Protein AF-A0A0M3K851-F1 (afdb_monomer_lite)

Organism: Anisakis simplex (NCBI:txid6269)

Foldseek 3Di:
DDDPVVVVVVVVLVVLVVVVVVCCVVPVPDDRPPPNDDPPPPPVPDPD

Secondary structure (DSSP, 8-state):
---HHHHHHHHHHHHHHHHHHHHHHH-TT-PPPTT-PPP---------

Sequence (48 aa):
LNTREIRKRQELEQLRHEKIQALLKLNPTFKPPADYRPPMIRLHDKVW

InterPro domains:
  IPR032570 Splicing factor 1, helix-hairpin domain [PF16275] (1-37)
  IPR047086 Splicing factor 1, helix-hairpin domain superfamily [G3DSA:6.10.140.1790] (1-33)

pLDDT: mean 76.57, std 11.54, range [53.16, 88.62]

Structure (mmCIF, N/CA/C/O backbone):
data_AF-A0A0M3K851-F1
#
_entry.id   AF-A0A0M3K851-F1
#
loop_
_atom_site.group_PDB
_atom_site.id
_atom_site.type_symbol
_atom_site.label_atom_id
_atom_site.label_alt_id
_atom_site.label_comp_id
_atom_site.label_asym_id
_atom_site.label_entity_id
_atom_site.label_seq_id
_atom_site.pdbx_PDB_ins_code
_atom_site.Cartn_x
_atom_site.Cartn_y
_atom_site.Cartn_z
_atom_site.occupancy
_atom_site.B_iso_or_equiv
_atom_site.auth_seq_id
_atom_site.auth_comp_id
_atom_site.auth_asym_id
_atom_site.auth_atom_id
_atom_site.pdbx_PDB_model_num
ATOM 1 N N . LEU A 1 1 ? 12.971 -6.530 -14.991 1.00 56.16 1 LEU A N 1
ATOM 2 C CA . LEU A 1 1 ? 12.516 -5.974 -16.284 1.00 56.16 1 LEU A CA 1
ATOM 3 C C . LEU A 1 1 ? 11.901 -4.604 -15.987 1.00 56.16 1 LEU A C 1
ATOM 5 O O . LEU A 1 1 ? 10.901 -4.565 -15.291 1.00 56.16 1 LEU A O 1
ATOM 9 N N . ASN A 1 2 ? 12.542 -3.495 -16.371 1.00 58.69 2 ASN A N 1
ATOM 10 C CA . ASN A 1 2 ? 12.153 -2.131 -15.960 1.00 58.69 2 ASN A CA 1
ATOM 11 C C . ASN A 1 2 ? 11.537 -1.346 -17.129 1.00 58.69 2 ASN A C 1
ATOM 13 O O . ASN A 1 2 ? 12.046 -0.302 -17.537 1.00 58.69 2 ASN A O 1
ATOM 17 N N . THR A 1 3 ? 10.451 -1.856 -17.709 1.00 82.19 3 THR A N 1
ATOM 18 C CA . THR A 1 3 ? 9.717 -1.118 -18.747 1.00 82.19 3 THR A CA 1
ATOM 19 C C . THR A 1 3 ? 8.876 0.001 -18.121 1.00 82.19 3 THR A C 1
ATOM 21 O O . THR A 1 3 ? 8.556 -0.018 -16.930 1.00 82.19 3 THR A O 1
ATOM 24 N N . ARG A 1 4 ? 8.519 1.017 -18.918 1.00 82.88 4 ARG A N 1
ATOM 25 C CA . ARG A 1 4 ? 7.678 2.146 -18.470 1.00 82.88 4 ARG A CA 1
ATOM 26 C C . ARG A 1 4 ? 6.309 1.674 -17.962 1.00 82.88 4 ARG A C 1
ATOM 28 O O . ARG A 1 4 ? 5.793 2.228 -17.000 1.00 82.88 4 ARG A O 1
ATOM 35 N N . GLU A 1 5 ? 5.769 0.628 -18.583 1.00 84.38 5 GLU A N 1
ATOM 36 C CA . GLU A 1 5 ? 4.551 -0.062 -18.146 1.00 84.38 5 GLU A CA 1
ATOM 37 C C . GLU A 1 5 ? 4.693 -0.661 -16.749 1.00 84.38 5 GLU A C 1
ATOM 39 O O . GLU A 1 5 ? 3.831 -0.443 -15.904 1.00 84.38 5 GLU A O 1
ATOM 44 N N . ILE A 1 6 ? 5.806 -1.348 -16.474 1.00 83.56 6 ILE A N 1
ATOM 45 C CA . ILE A 1 6 ? 6.054 -1.951 -15.161 1.00 83.56 6 ILE A CA 1
ATOM 46 C C . ILE A 1 6 ? 6.176 -0.868 -14.086 1.00 83.56 6 ILE A C 1
ATOM 48 O O . ILE A 1 6 ? 5.566 -1.008 -13.032 1.00 83.56 6 ILE A O 1
ATOM 52 N N . ARG A 1 7 ? 6.870 0.245 -14.366 1.00 81.81 7 ARG A N 1
ATOM 53 C CA . ARG A 1 7 ? 6.972 1.375 -13.423 1.00 81.81 7 ARG A CA 1
ATOM 54 C C . ARG A 1 7 ? 5.613 1.991 -13.109 1.00 81.81 7 ARG A C 1
ATOM 56 O O . ARG A 1 7 ? 5.284 2.178 -11.945 1.00 81.81 7 ARG A O 1
ATOM 63 N N . LYS A 1 8 ? 4.808 2.264 -14.138 1.00 86.88 8 LYS A N 1
ATOM 64 C CA . LYS A 1 8 ? 3.476 2.850 -13.947 1.00 86.88 8 LYS A CA 1
ATOM 65 C C . LYS A 1 8 ? 2.534 1.892 -13.215 1.00 86.88 8 LYS A C 1
ATOM 67 O O . LYS A 1 8 ? 1.755 2.319 -12.371 1.00 86.88 8 LYS A O 1
ATOM 72 N N . ARG A 1 9 ? 2.635 0.592 -13.495 1.00 85.06 9 ARG A N 1
ATOM 73 C CA . ARG A 1 9 ? 1.895 -0.446 -12.776 1.00 85.06 9 ARG A CA 1
ATOM 74 C C . ARG A 1 9 ? 2.303 -0.501 -11.298 1.00 85.06 9 ARG A C 1
ATOM 76 O O . ARG A 1 9 ? 1.429 -0.468 -10.441 1.00 85.06 9 ARG A O 1
ATOM 83 N N . GLN A 1 10 ? 3.602 -0.494 -11.003 1.00 83.94 10 GLN A N 1
ATOM 84 C CA . GLN A 1 10 ? 4.118 -0.473 -9.631 1.00 83.94 10 GLN A CA 1
ATOM 85 C C . GLN A 1 10 ? 3.699 0.786 -8.865 1.00 83.94 10 GLN A C 1
ATOM 87 O O . GLN A 1 10 ? 3.316 0.676 -7.708 1.00 83.94 10 GLN A O 1
ATOM 92 N N . GLU A 1 11 ? 3.712 1.957 -9.503 1.00 86.00 11 GLU A N 1
ATOM 93 C CA . GLU A 1 11 ? 3.245 3.215 -8.902 1.00 86.00 11 GLU A CA 1
ATOM 94 C C . GLU A 1 11 ? 1.761 3.143 -8.508 1.00 86.00 11 GLU A C 1
ATOM 96 O O . GLU A 1 11 ? 1.393 3.488 -7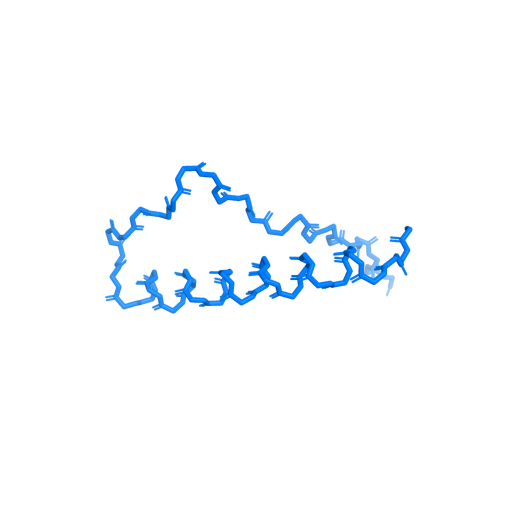.385 1.00 86.00 11 GLU A O 1
ATOM 101 N N . LEU A 1 12 ? 0.908 2.622 -9.395 1.00 86.81 12 LEU A N 1
ATOM 102 C CA . LEU A 1 12 ? -0.521 2.440 -9.117 1.00 86.81 12 LEU A CA 1
ATOM 103 C C . LEU A 1 12 ? -0.773 1.408 -8.009 1.00 86.81 12 LEU A C 1
ATOM 105 O O . LEU A 1 12 ? -1.633 1.617 -7.149 1.00 86.81 12 LEU A O 1
ATOM 109 N N . GLU A 1 13 ? -0.024 0.304 -8.006 1.00 86.00 13 GLU A N 1
ATOM 110 C CA . GLU A 1 13 ? -0.097 -0.718 -6.956 1.00 86.00 13 GLU A CA 1
ATOM 111 C C . GLU A 1 13 ? 0.395 -0.175 -5.601 1.00 86.00 13 GLU A C 1
ATOM 113 O O . GLU A 1 13 ? -0.225 -0.453 -4.571 1.00 86.00 13 GLU A O 1
ATOM 118 N N . GLN A 1 14 ? 1.436 0.663 -5.596 1.00 84.88 14 GLN A N 1
ATOM 119 C CA . GLN A 1 14 ? 1.966 1.328 -4.403 1.00 84.88 14 GLN A CA 1
ATOM 120 C C . GLN A 1 14 ? 0.962 2.334 -3.826 1.00 84.88 14 GLN A C 1
ATOM 122 O O . GLN A 1 14 ? 0.647 2.268 -2.639 1.00 84.88 14 GLN A O 1
ATOM 127 N N . LEU A 1 15 ? 0.381 3.196 -4.666 1.00 88.44 15 LEU A N 1
ATOM 128 C CA . LEU A 1 15 ? -0.647 4.154 -4.247 1.00 88.44 15 LEU A CA 1
ATOM 129 C C . LEU A 1 15 ? -1.873 3.434 -3.658 1.00 88.44 15 LEU A C 1
ATOM 131 O O . LEU A 1 15 ? -2.452 3.854 -2.651 1.00 88.44 15 LEU A O 1
ATOM 135 N N . ARG A 1 16 ? -2.273 2.316 -4.278 1.00 86.94 16 ARG A N 1
ATOM 136 C CA . ARG A 1 16 ? -3.351 1.455 -3.777 1.00 86.94 16 ARG A CA 1
ATOM 137 C C . ARG A 1 16 ? -3.004 0.879 -2.403 1.00 86.94 16 ARG A C 1
ATOM 139 O O . ARG A 1 16 ? -3.857 0.903 -1.517 1.00 86.94 16 ARG A O 1
ATOM 146 N N . HIS A 1 17 ? -1.778 0.390 -2.218 1.00 86.25 17 HIS A N 1
ATOM 147 C CA . HIS A 1 17 ? -1.298 -0.116 -0.933 1.00 86.25 17 HIS A CA 1
ATOM 148 C C . HIS A 1 17 ? -1.364 0.951 0.165 1.00 86.25 17 HIS A C 1
ATOM 150 O O . HIS A 1 17 ? -1.927 0.690 1.229 1.00 86.25 17 HIS A O 1
ATOM 156 N N . GLU A 1 18 ? -0.858 2.156 -0.103 1.00 87.81 18 GLU A N 1
ATOM 157 C CA . GLU A 1 18 ? -0.848 3.256 0.868 1.00 87.81 18 GLU A CA 1
ATOM 158 C C . GLU A 1 18 ? -2.260 3.634 1.325 1.00 87.81 18 GLU A C 1
ATOM 160 O O . GLU A 1 18 ? -2.514 3.769 2.525 1.00 87.81 18 GLU A O 1
ATOM 165 N N . LYS A 1 19 ? -3.214 3.721 0.389 1.00 86.44 19 LYS A N 1
ATOM 166 C CA . LYS A 1 19 ? -4.616 3.994 0.734 1.00 86.44 19 LYS A CA 1
ATO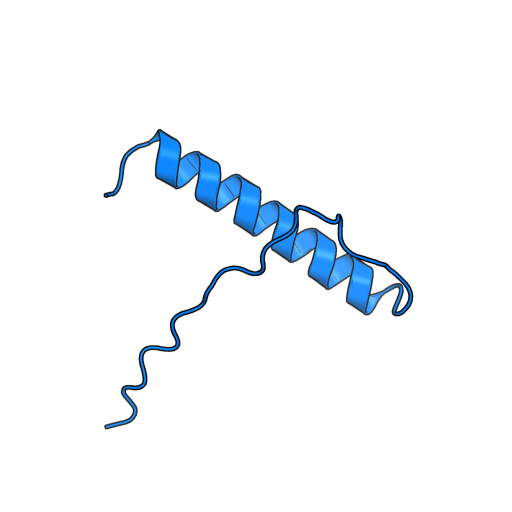M 167 C C . LYS A 1 19 ? -5.234 2.883 1.571 1.00 86.44 19 LYS A C 1
ATOM 169 O O . LYS A 1 19 ? -5.939 3.175 2.531 1.00 86.44 19 LYS A O 1
ATOM 174 N N . ILE A 1 20 ? -4.965 1.621 1.243 1.00 85.31 20 ILE A N 1
ATOM 175 C CA . ILE A 1 20 ? -5.458 0.483 2.029 1.00 85.31 20 ILE A CA 1
ATOM 176 C C . ILE A 1 20 ? -4.869 0.515 3.443 1.00 85.31 20 ILE A C 1
ATOM 178 O O . ILE A 1 20 ? -5.608 0.319 4.400 1.00 85.31 20 ILE A O 1
ATOM 182 N N . GLN A 1 21 ? -3.577 0.812 3.600 1.00 85.00 21 GLN A N 1
ATOM 183 C CA . GLN A 1 21 ? -2.941 0.963 4.914 1.00 85.00 21 GLN A CA 1
ATOM 184 C C . GLN A 1 21 ? -3.565 2.102 5.729 1.00 85.00 21 GLN A C 1
ATOM 186 O O . GLN A 1 21 ? -3.861 1.922 6.909 1.00 85.00 21 GLN A O 1
ATOM 191 N N . ALA A 1 22 ? -3.813 3.256 5.105 1.00 88.62 22 ALA A N 1
ATOM 192 C CA . ALA A 1 22 ? -4.497 4.371 5.756 1.00 88.62 22 ALA A CA 1
ATOM 193 C C . ALA A 1 22 ? -5.930 3.999 6.180 1.00 88.62 22 ALA A C 1
ATOM 195 O O . ALA A 1 22 ? -6.344 4.302 7.298 1.00 88.62 22 ALA A O 1
ATOM 196 N N . LEU A 1 23 ? -6.667 3.289 5.320 1.00 86.56 23 LEU A N 1
ATOM 197 C CA . LEU A 1 23 ? -8.027 2.829 5.608 1.00 86.56 23 LEU A CA 1
ATOM 198 C C . LEU A 1 23 ? -8.070 1.756 6.694 1.00 86.56 23 LEU A C 1
ATOM 200 O O . LEU A 1 23 ? -8.966 1.805 7.523 1.00 86.56 23 LEU A O 1
ATOM 204 N N . LEU A 1 24 ? -7.110 0.831 6.732 1.00 84.75 24 LEU A N 1
ATOM 205 C CA . LEU A 1 24 ? -7.002 -0.177 7.792 1.00 84.75 24 LEU A CA 1
ATOM 206 C C . LEU A 1 24 ? -6.683 0.454 9.153 1.00 84.75 24 LEU A C 1
ATOM 208 O O . LEU A 1 24 ? -7.205 0.001 10.167 1.00 84.75 24 LEU A O 1
ATOM 212 N N . LYS A 1 25 ? -5.860 1.514 9.180 1.00 84.25 25 LYS A N 1
ATOM 213 C CA . LYS A 1 25 ? -5.583 2.284 10.405 1.00 84.25 25 LYS A CA 1
ATOM 214 C C . LYS A 1 25 ? -6.826 3.002 10.931 1.00 84.25 25 LYS A C 1
ATOM 216 O O . LYS A 1 25 ? -7.000 3.096 12.139 1.00 84.25 25 LYS A O 1
ATOM 221 N N . LEU A 1 26 ? -7.666 3.518 10.032 1.00 86.25 26 LEU A N 1
ATOM 222 C CA . LEU A 1 26 ? -8.889 4.236 10.395 1.00 86.25 26 LEU A CA 1
ATOM 223 C C . LEU A 1 26 ? -10.055 3.288 10.714 1.00 86.25 26 LEU A C 1
ATOM 225 O O . LEU A 1 26 ? -10.827 3.538 11.634 1.00 86.25 26 LEU A O 1
ATOM 229 N N . ASN A 1 27 ? -10.194 2.215 9.940 1.00 81.88 27 ASN A N 1
ATOM 230 C CA . ASN A 1 27 ? -11.250 1.226 10.060 1.00 81.88 27 ASN A CA 1
ATOM 231 C C . ASN A 1 27 ? -10.651 -0.193 10.104 1.00 81.88 27 ASN A C 1
ATOM 233 O O . ASN A 1 27 ? -10.381 -0.781 9.051 1.00 81.88 27 ASN A O 1
ATOM 237 N N . PRO A 1 28 ? -10.529 -0.801 11.295 1.00 78.75 28 PRO A N 1
ATOM 238 C CA . PRO A 1 28 ? -9.973 -2.145 11.449 1.00 78.75 28 PRO A CA 1
ATOM 239 C C . PRO A 1 28 ? -10.862 -3.256 10.860 1.00 78.75 28 PRO A C 1
ATOM 241 O O . PRO A 1 28 ? -10.418 -4.393 10.733 1.00 78.75 28 PRO A O 1
ATOM 244 N N . THR A 1 29 ? -12.109 -2.953 10.475 1.00 83.19 29 THR A N 1
ATOM 245 C CA . THR A 1 29 ? -13.019 -3.905 9.806 1.00 83.19 29 THR A CA 1
ATOM 246 C C . THR A 1 29 ? -12.948 -3.833 8.278 1.00 83.19 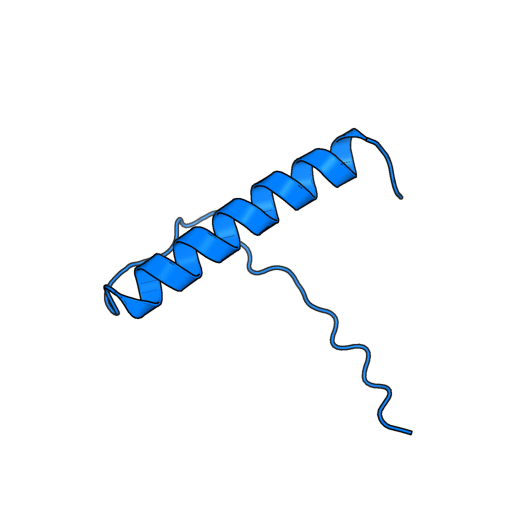29 THR A C 1
ATOM 248 O O . THR A 1 29 ? -13.625 -4.596 7.583 1.00 83.19 29 THR A O 1
ATOM 251 N N . PHE A 1 30 ? -12.142 -2.912 7.737 1.00 80.38 30 PHE A N 1
ATOM 252 C CA . PHE A 1 30 ? -12.004 -2.727 6.301 1.00 80.38 30 PHE A CA 1
ATOM 253 C C . PHE A 1 30 ? -11.383 -3.972 5.661 1.00 80.38 30 PHE A C 1
ATOM 255 O O . PHE A 1 30 ? -10.228 -4.316 5.905 1.00 80.38 30 PHE A O 1
ATOM 262 N N . LYS A 1 31 ? -12.155 -4.644 4.806 1.00 76.25 31 LYS A N 1
ATOM 263 C CA . LYS A 1 31 ? -11.651 -5.748 3.991 1.00 76.25 31 LYS A CA 1
ATOM 264 C C . LYS A 1 31 ? -11.009 -5.158 2.734 1.00 76.25 31 LYS A C 1
ATOM 266 O O . LYS A 1 31 ? -11.724 -4.528 1.951 1.00 76.25 31 LYS A O 1
ATOM 271 N N . PRO A 1 32 ? -9.692 -5.330 2.515 1.00 76.56 32 PRO A N 1
ATOM 272 C CA . PRO A 1 32 ? -9.076 -4.896 1.270 1.00 76.56 32 PRO A CA 1
ATOM 273 C C . PRO A 1 32 ? -9.745 -5.597 0.073 1.00 76.56 32 PRO A C 1
ATOM 275 O O . PRO A 1 32 ? -10.316 -6.679 0.236 1.00 76.56 32 PRO A O 1
ATOM 278 N N . PRO A 1 33 ? -9.696 -5.008 -1.136 1.00 79.56 33 PRO A N 1
ATOM 279 C CA . PRO A 1 33 ? -10.323 -5.613 -2.309 1.00 79.56 33 PRO A CA 1
ATOM 280 C C . PRO A 1 33 ? -9.754 -7.016 -2.568 1.00 79.56 33 PRO A C 1
ATOM 282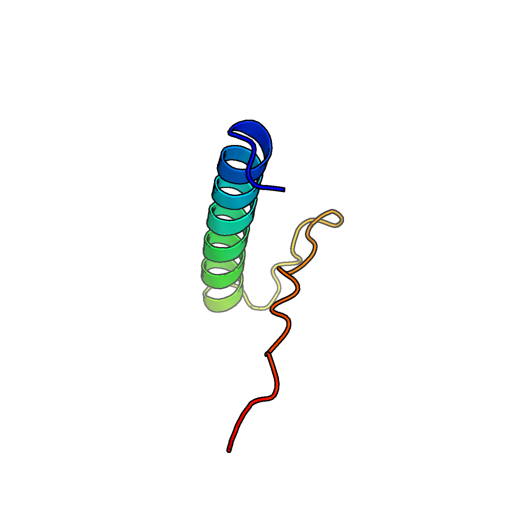 O O . PRO A 1 33 ? -8.555 -7.210 -2.408 1.00 79.56 33 PRO A O 1
ATOM 285 N N . ALA A 1 34 ? -10.574 -7.969 -3.023 1.00 72.81 34 ALA A N 1
ATOM 286 C CA . ALA A 1 34 ? -10.164 -9.372 -3.202 1.00 72.81 34 ALA A CA 1
ATOM 287 C C . ALA A 1 34 ? -8.945 -9.564 -4.133 1.00 72.81 34 ALA A C 1
ATOM 289 O O . ALA A 1 34 ? -8.169 -10.4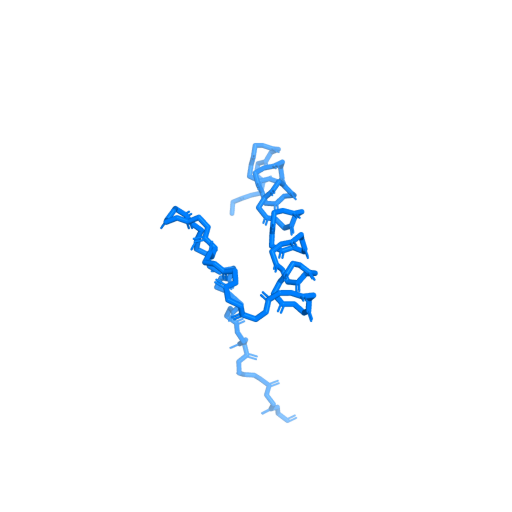95 -3.957 1.00 72.81 34 ALA A O 1
ATOM 290 N N . ASP A 1 35 ? -8.742 -8.649 -5.084 1.00 74.88 35 ASP A N 1
ATOM 291 C CA . ASP A 1 35 ? -7.601 -8.654 -6.011 1.00 74.88 35 ASP A CA 1
ATOM 292 C C . ASP A 1 35 ? -6.363 -7.908 -5.460 1.00 74.88 35 ASP A C 1
ATOM 294 O O . ASP A 1 35 ? -5.402 -7.607 -6.165 1.00 74.88 35 ASP A O 1
ATOM 298 N N . TYR A 1 36 ? -6.390 -7.466 -4.202 1.00 77.62 36 TYR A N 1
ATOM 299 C CA . TYR A 1 36 ? -5.249 -6.793 -3.590 1.00 77.62 36 TYR A CA 1
ATOM 300 C C . TYR A 1 36 ? -4.220 -7.830 -3.148 1.00 77.62 36 TYR A C 1
ATOM 302 O O . TYR A 1 36 ? -4.432 -8.562 -2.183 1.00 77.62 36 TYR A O 1
ATOM 310 N N . ARG A 1 37 ? -3.079 -7.867 -3.842 1.00 72.44 37 ARG A N 1
ATOM 311 C CA . ARG A 1 37 ? -1.907 -8.618 -3.393 1.00 72.44 37 ARG A CA 1
ATOM 312 C C . ARG A 1 37 ? -0.947 -7.649 -2.708 1.00 72.44 37 ARG A C 1
ATOM 314 O O . ARG A 1 37 ? -0.545 -6.677 -3.351 1.00 72.44 37 ARG A O 1
ATOM 321 N N . PRO A 1 38 ? -0.583 -7.868 -1.433 1.00 70.69 38 PRO A N 1
ATOM 322 C CA . PRO A 1 38 ? 0.439 -7.053 -0.800 1.00 70.69 38 PRO A CA 1
ATOM 323 C C . PRO A 1 38 ? 1.733 -7.136 -1.617 1.00 70.69 38 PRO A C 1
ATOM 325 O O . PRO A 1 38 ? 2.056 -8.219 -2.121 1.00 70.69 38 PRO A O 1
ATOM 328 N N . PRO A 1 39 ? 2.460 -6.014 -1.784 1.00 69.69 39 PRO A N 1
ATOM 329 C CA . PRO A 1 39 ? 3.737 -6.046 -2.474 1.00 69.69 39 PRO A CA 1
ATOM 330 C C . PRO A 1 39 ? 4.613 -7.072 -1.762 1.00 69.69 39 PRO A C 1
ATOM 332 O O . PRO A 1 39 ? 4.814 -6.993 -0.550 1.00 69.69 39 PRO A O 1
ATOM 335 N N . MET A 1 40 ? 5.088 -8.072 -2.506 1.00 62.12 40 MET A N 1
ATOM 336 C CA . MET A 1 40 ? 6.025 -9.060 -1.990 1.00 62.12 40 MET A CA 1
ATOM 337 C C . MET A 1 40 ? 7.353 -8.335 -1.795 1.00 62.12 40 MET A C 1
ATOM 339 O O . MET A 1 40 ? 8.226 -8.349 -2.664 1.00 62.12 40 MET A O 1
ATOM 343 N N . ILE A 1 41 ? 7.478 -7.637 -0.667 1.00 60.31 41 ILE A N 1
ATOM 344 C CA . ILE A 1 41 ? 8.759 -7.196 -0.143 1.00 60.31 41 ILE A CA 1
ATOM 345 C C . ILE A 1 41 ? 9.497 -8.499 0.122 1.00 60.31 41 ILE A C 1
ATOM 347 O O . ILE A 1 41 ? 9.320 -9.145 1.153 1.00 60.31 41 ILE A O 1
ATOM 351 N N . ARG A 1 42 ? 10.276 -8.948 -0.864 1.00 56.22 42 ARG A N 1
ATOM 352 C CA . ARG A 1 42 ? 11.380 -9.853 -0.599 1.00 56.22 42 ARG A CA 1
ATOM 353 C C . ARG A 1 42 ? 12.287 -9.040 0.307 1.00 56.22 42 ARG A C 1
ATOM 355 O O . ARG A 1 42 ? 13.099 -8.263 -0.187 1.00 56.22 42 ARG A O 1
ATOM 362 N N . LEU A 1 43 ? 12.043 -9.136 1.616 1.00 54.09 43 LEU A N 1
ATOM 363 C CA . LEU A 1 43 ? 13.030 -8.851 2.640 1.00 54.09 43 LEU A CA 1
ATOM 364 C C . LEU A 1 43 ? 14.239 -9.657 2.187 1.00 54.09 43 LEU A C 1
ATOM 366 O O . LEU A 1 43 ? 14.267 -10.879 2.305 1.00 54.09 43 LEU A O 1
ATOM 370 N N . HIS A 1 44 ? 15.155 -8.990 1.492 1.00 54.62 44 HIS A N 1
ATOM 371 C CA . 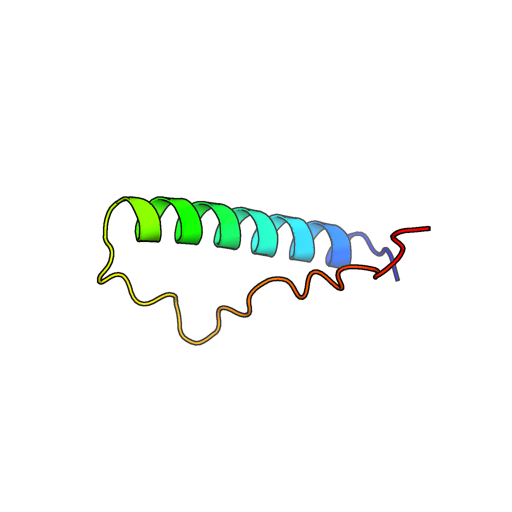HIS A 1 44 ? 16.456 -9.554 1.243 1.00 54.62 44 HIS A CA 1
ATOM 372 C C . HIS A 1 44 ? 17.055 -9.661 2.633 1.00 54.62 44 HIS A C 1
ATOM 374 O O . HIS A 1 44 ? 17.474 -8.661 3.211 1.00 54.62 44 HIS A O 1
ATOM 380 N N . ASP A 1 45 ? 16.973 -10.866 3.183 1.00 53.16 45 ASP A N 1
ATOM 381 C CA . ASP A 1 45 ? 17.684 -11.286 4.370 1.00 53.16 45 ASP A CA 1
ATOM 382 C C . ASP A 1 45 ? 19.176 -11.095 4.078 1.00 53.16 45 ASP A C 1
ATOM 384 O O . ASP A 1 45 ? 19.834 -11.898 3.417 1.00 53.16 45 ASP A O 1
ATOM 388 N N . LYS A 1 46 ? 19.665 -9.903 4.398 1.00 55.19 46 LYS A N 1
ATOM 389 C CA . LYS A 1 46 ? 21.079 -9.575 4.486 1.00 55.19 46 LYS A CA 1
ATOM 390 C C . LYS A 1 46 ? 21.236 -8.652 5.676 1.00 55.19 46 LYS A C 1
ATOM 392 O O . LYS A 1 46 ? 21.435 -7.450 5.532 1.00 55.19 46 LYS A O 1
ATOM 397 N N . VAL A 1 47 ? 21.115 -9.257 6.848 1.00 57.81 47 VAL A N 1
ATOM 398 C CA . VAL A 1 47 ? 21.836 -8.796 8.028 1.00 57.81 47 VAL A CA 1
ATOM 399 C C . VAL A 1 47 ? 23.172 -9.546 7.987 1.00 57.81 47 VAL A C 1
ATOM 401 O O . VAL A 1 47 ? 23.195 -10.753 8.208 1.00 57.81 47 VAL A O 1
ATOM 404 N N . TRP A 1 48 ? 24.244 -8.860 7.584 1.00 61.12 48 TRP A N 1
ATOM 405 C CA . TRP A 1 48 ? 25.626 -9.273 7.860 1.00 61.12 48 TRP A CA 1
ATOM 406 C C . TRP A 1 48 ? 26.152 -8.389 8.983 1.00 61.12 48 TRP A C 1
ATOM 408 O O . TRP A 1 48 ? 25.825 -7.178 8.942 1.00 61.12 48 TRP A O 1
#

Radius of gyration: 13.77 Å; chains: 1; bounding box: 39×16×30 Å